Protein AF-A0A2D6JNX9-F1 (afdb_monomer_lite)

pLDDT: mean 79.68, std 15.43, range [35.47, 93.5]

Foldseek 3Di:
DPLPPLVVVLVVLVVVLVVQVVCVVVVVDDPLRSVLSVQLSVCSNPDDSVVNVVLVPDPLNVDPPDGPPPPPPDDD

Radius of gyration: 14.09 Å; chains: 1; bounding box: 43×19×39 Å

Secondary structure (DSSP, 8-state):
-----HHHHHHHHHHHHHHHHHHHHHTSS-HHHHHHHHHHHHHHHHS-HHHHHHHHH-TTTTSTT--TT-TT----

Structure (mmCIF, N/CA/C/O backbone):
data_AF-A0A2D6JNX9-F1
#
_entry.id   AF-A0A2D6JNX9-F1
#
loop_
_atom_site.group_PDB
_atom_site.id
_atom_site.type_symbol
_atom_site.label_atom_id
_atom_site.label_alt_id
_atom_site.label_comp_id
_atom_site.label_asym_id
_atom_site.label_entity_id
_atom_site.label_seq_id
_atom_site.pdbx_PDB_ins_code
_atom_site.Cartn_x
_atom_site.Cartn_y
_atom_site.Cartn_z
_atom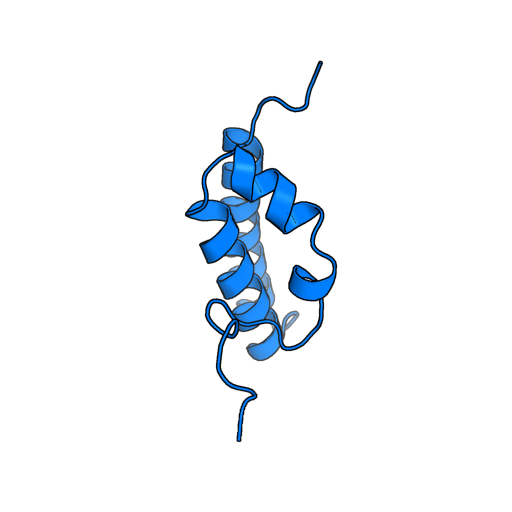_site.occupancy
_atom_site.B_iso_or_equiv
_atom_site.auth_seq_id
_atom_site.auth_comp_id
_atom_site.auth_asym_id
_atom_site.auth_atom_id
_atom_site.pdbx_PDB_model_num
ATOM 1 N N . MET A 1 1 ? -18.577 11.258 6.038 1.00 40.16 1 MET A N 1
ATOM 2 C CA . MET A 1 1 ? -17.166 11.066 6.430 1.00 40.16 1 MET A CA 1
ATOM 3 C C . MET A 1 1 ? -16.680 9.860 5.643 1.00 40.16 1 MET A C 1
ATOM 5 O O . MET A 1 1 ? -17.397 8.877 5.631 1.00 40.16 1 MET A O 1
ATOM 9 N N . ASN A 1 2 ? -15.610 9.992 4.857 1.00 43.81 2 ASN A N 1
ATOM 10 C CA . ASN A 1 2 ? -15.134 8.963 3.917 1.00 43.81 2 ASN A CA 1
ATOM 11 C C . ASN A 1 2 ? -13.670 8.621 4.254 1.00 43.81 2 ASN A C 1
ATOM 13 O O . ASN A 1 2 ? -12.762 8.841 3.463 1.00 43.81 2 ASN A O 1
ATOM 17 N N . PHE A 1 3 ? -13.450 8.170 5.489 1.00 48.16 3 PHE A N 1
ATOM 18 C CA . PHE A 1 3 ? -12.182 7.592 5.961 1.00 48.16 3 PHE A CA 1
ATOM 19 C C . PHE A 1 3 ? -12.391 6.116 6.376 1.00 48.16 3 PHE A C 1
ATOM 21 O O . PHE A 1 3 ? -11.591 5.550 7.110 1.00 48.16 3 PHE A O 1
ATOM 28 N N . ASP A 1 4 ? -13.490 5.504 5.916 1.00 52.94 4 ASP A N 1
ATOM 29 C CA . ASP A 1 4 ? -14.119 4.312 6.506 1.00 52.94 4 ASP A CA 1
ATOM 30 C C . ASP A 1 4 ? -13.897 3.006 5.732 1.00 52.94 4 ASP A C 1
ATOM 32 O O . ASP A 1 4 ? -14.522 1.999 6.049 1.00 52.94 4 ASP A O 1
ATOM 36 N N . GLN A 1 5 ? -13.046 2.976 4.702 1.00 68.62 5 GLN A N 1
ATOM 37 C CA . GLN A 1 5 ? -12.889 1.755 3.899 1.00 68.62 5 GLN A CA 1
ATOM 38 C C . GLN A 1 5 ? -11.431 1.297 3.811 1.00 68.62 5 GLN A C 1
ATOM 40 O O . GLN A 1 5 ? -10.859 1.241 2.719 1.00 68.62 5 GLN A O 1
ATOM 45 N N . PRO A 1 6 ? -10.825 0.888 4.947 1.00 70.75 6 PRO A N 1
ATOM 46 C CA . PRO A 1 6 ? -9.580 0.119 4.924 1.00 70.75 6 PRO A CA 1
ATOM 47 C C . PRO A 1 6 ? -9.713 -1.115 4.016 1.00 70.75 6 PRO A C 1
ATOM 49 O O . PRO A 1 6 ? -8.749 -1.523 3.376 1.00 70.75 6 PRO A O 1
ATOM 52 N N . GLU A 1 7 ? -10.922 -1.662 3.861 1.00 77.25 7 GLU A N 1
ATOM 53 C CA . GLU A 1 7 ? -11.219 -2.714 2.885 1.00 77.25 7 GLU A CA 1
ATOM 54 C C . GLU A 1 7 ? -11.020 -2.280 1.423 1.00 77.25 7 GLU A C 1
ATOM 56 O O . GLU A 1 7 ? -10.409 -3.023 0.649 1.00 77.25 7 GLU A O 1
ATOM 61 N N . GLU A 1 8 ? -11.463 -1.082 1.026 1.00 82.56 8 GLU A N 1
ATOM 62 C CA . GLU A 1 8 ? -11.207 -0.565 -0.325 1.00 82.56 8 GLU A CA 1
ATOM 63 C C . GLU A 1 8 ? -9.730 -0.264 -0.540 1.00 82.56 8 GLU A C 1
ATO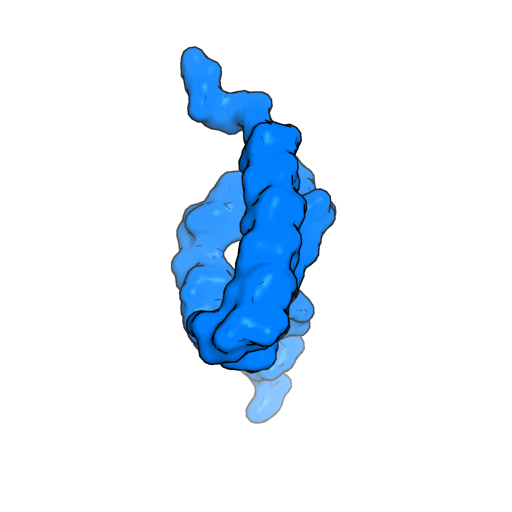M 65 O O . GLU A 1 8 ? -9.182 -0.589 -1.594 1.00 82.56 8 GLU A O 1
ATOM 70 N N . ALA A 1 9 ? -9.059 0.291 0.467 1.00 82.19 9 ALA A N 1
ATOM 71 C CA . ALA A 1 9 ? -7.633 0.563 0.388 1.00 82.19 9 ALA A CA 1
ATOM 72 C C . ALA A 1 9 ? -6.827 -0.743 0.230 1.00 82.19 9 ALA A C 1
ATOM 74 O O . ALA A 1 9 ? -5.977 -0.851 -0.655 1.00 82.19 9 ALA A O 1
ATOM 75 N N . ARG A 1 10 ? -7.164 -1.794 0.990 1.00 85.56 10 ARG A N 1
ATOM 76 C CA . ARG A 1 10 ? -6.604 -3.148 0.815 1.00 85.56 10 ARG A CA 1
ATOM 77 C C . ARG A 1 10 ? -6.879 -3.703 -0.582 1.00 85.56 10 ARG A C 1
ATOM 79 O O . ARG A 1 10 ? -6.003 -4.328 -1.179 1.00 85.56 10 ARG A O 1
ATOM 86 N N . ARG A 1 11 ? -8.075 -3.472 -1.130 1.00 88.94 11 ARG A N 1
ATOM 87 C CA . ARG A 1 11 ? -8.421 -3.884 -2.496 1.00 88.94 11 ARG A CA 1
ATOM 88 C C . ARG A 1 11 ? -7.544 -3.181 -3.530 1.00 88.94 11 ARG A C 1
ATOM 90 O O . ARG A 1 11 ? -7.014 -3.851 -4.412 1.00 88.94 11 ARG A O 1
ATOM 97 N N . GLN A 1 12 ? -7.345 -1.872 -3.390 1.00 88.12 12 GLN A N 1
ATOM 98 C CA . GLN A 1 12 ? -6.457 -1.101 -4.260 1.00 88.12 12 GLN A CA 1
ATOM 99 C C . GLN A 1 12 ? -5.015 -1.604 -4.178 1.00 88.12 12 GLN A C 1
ATOM 101 O O . GLN A 1 12 ? -4.390 -1.786 -5.217 1.00 88.12 12 GLN A O 1
ATOM 106 N N . ILE A 1 13 ? -4.507 -1.924 -2.981 1.00 89.88 13 ILE A N 1
ATOM 107 C CA . ILE A 1 13 ? -3.169 -2.518 -2.835 1.00 89.88 13 ILE A CA 1
ATOM 108 C C . ILE A 1 13 ? -3.051 -3.829 -3.611 1.00 89.88 13 ILE A C 1
ATOM 110 O O . ILE A 1 13 ? -2.087 -4.007 -4.349 1.00 89.88 13 ILE A O 1
ATOM 114 N N . ARG A 1 14 ? -4.041 -4.723 -3.520 1.00 89.81 14 ARG A N 1
ATOM 115 C CA . ARG A 1 14 ? -4.023 -5.976 -4.295 1.00 89.81 14 ARG A CA 1
ATOM 116 C C . ARG A 1 14 ? -4.032 -5.734 -5.803 1.00 89.81 14 ARG A C 1
ATOM 118 O O . ARG A 1 14 ? -3.358 -6.457 -6.528 1.00 89.81 14 ARG A O 1
ATOM 125 N N . HIS A 1 15 ? -4.766 -4.725 -6.275 1.00 92.25 15 HIS A N 1
ATOM 126 C CA . HIS A 1 15 ? -4.712 -4.312 -7.679 1.00 92.25 15 HIS A CA 1
ATOM 127 C C . HIS A 1 15 ? -3.324 -3.788 -8.059 1.00 92.25 15 HIS A C 1
ATOM 129 O O . HIS A 1 15 ? -2.777 -4.201 -9.077 1.00 92.25 15 HIS A O 1
ATOM 135 N N . MET A 1 16 ? -2.717 -2.950 -7.216 1.00 91.25 16 MET A N 1
ATOM 136 C CA . MET A 1 16 ? -1.367 -2.439 -7.448 1.00 91.25 16 MET A CA 1
ATOM 137 C C . MET A 1 16 ? -0.320 -3.559 -7.498 1.00 91.25 16 MET A C 1
ATOM 139 O O . MET A 1 16 ? 0.558 -3.502 -8.347 1.00 91.25 16 MET A O 1
ATOM 143 N N . GLN A 1 17 ? -0.435 -4.616 -6.685 1.00 90.69 17 GLN A N 1
ATOM 144 C CA . GLN A 1 17 ? 0.468 -5.777 -6.775 1.00 90.69 17 GLN A CA 1
ATOM 145 C C . GLN A 1 17 ? 0.420 -6.465 -8.153 1.00 90.69 17 GLN A C 1
ATOM 147 O O . GLN A 1 17 ? 1.443 -6.948 -8.647 1.00 90.69 17 GLN A O 1
ATOM 152 N N . VAL A 1 18 ? -0.751 -6.497 -8.802 1.00 92.75 18 VAL A N 1
ATOM 153 C CA . VAL A 1 18 ? -0.888 -7.013 -10.176 1.00 92.75 18 VAL A CA 1
ATOM 154 C C . VAL A 1 18 ? -0.204 -6.073 -11.167 1.00 92.75 18 VAL A C 1
ATOM 156 O O . VAL A 1 18 ? 0.641 -6.523 -11.936 1.00 92.75 18 VAL A O 1
ATOM 159 N N . GLU A 1 19 ? -0.475 -4.771 -11.076 1.00 93.00 19 GLU A N 1
ATOM 160 C CA . GLU A 1 19 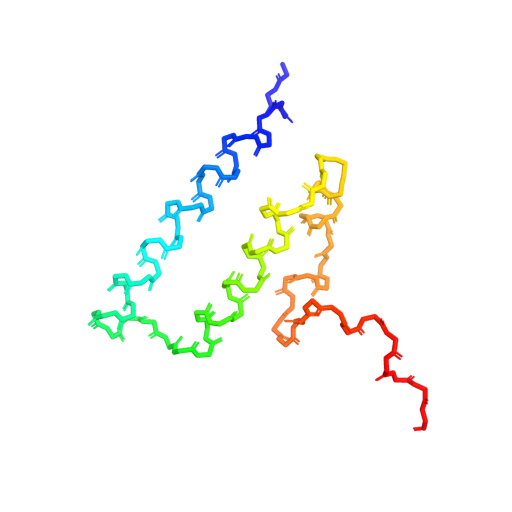? 0.145 -3.748 -11.930 1.00 93.00 19 GLU A CA 1
ATOM 161 C C . GLU A 1 19 ? 1.678 -3.751 -11.810 1.00 93.00 19 GLU A C 1
ATOM 163 O O . GLU A 1 19 ? 2.386 -3.652 -12.810 1.00 93.00 19 GLU A O 1
ATOM 168 N N . TRP A 1 20 ? 2.217 -3.914 -10.596 1.00 91.94 20 TRP A N 1
ATOM 169 C CA . TRP A 1 20 ? 3.660 -4.017 -10.355 1.00 91.94 20 TRP A CA 1
ATOM 170 C C . TRP A 1 20 ? 4.252 -5.264 -10.998 1.00 91.94 20 TRP A C 1
ATOM 172 O O . TRP A 1 20 ? 5.354 -5.214 -11.543 1.00 91.94 20 TRP A O 1
ATOM 182 N N . LYS A 1 21 ? 3.527 -6.388 -10.963 1.00 89.56 21 LYS A N 1
ATOM 183 C CA . LYS A 1 21 ? 3.943 -7.605 -11.661 1.00 89.56 21 LYS A CA 1
ATOM 184 C C . LYS A 1 21 ? 3.987 -7.381 -13.170 1.00 89.56 21 LYS A C 1
ATOM 186 O O . LYS A 1 21 ? 4.980 -7.741 -13.788 1.00 89.56 21 LYS A O 1
ATOM 191 N N . GLU A 1 22 ? 2.967 -6.757 -13.742 1.00 93.50 22 GLU A N 1
ATOM 192 C CA . GLU A 1 22 ? 2.943 -6.465 -15.176 1.00 93.50 22 GLU A CA 1
ATOM 193 C C . GLU A 1 22 ? 4.025 -5.451 -15.576 1.00 93.50 22 GLU A C 1
ATOM 195 O O . GLU A 1 22 ? 4.685 -5.629 -16.594 1.00 93.50 22 GLU A O 1
ATOM 200 N N . ALA A 1 23 ? 4.270 -4.421 -14.761 1.00 92.00 23 ALA A N 1
ATOM 201 C CA . ALA A 1 23 ? 5.350 -3.457 -14.980 1.00 92.00 23 ALA A CA 1
ATOM 202 C C . ALA A 1 23 ? 6.737 -4.118 -14.923 1.00 92.00 23 ALA A C 1
ATOM 204 O O . ALA A 1 23 ? 7.616 -3.792 -15.716 1.00 92.00 23 ALA A O 1
ATOM 205 N N . MET A 1 24 ? 6.928 -5.079 -14.018 1.00 91.50 24 MET A N 1
ATOM 206 C CA . MET A 1 24 ? 8.134 -5.908 -13.955 1.00 91.50 24 MET A CA 1
ATOM 207 C C . MET A 1 24 ? 8.300 -6.776 -15.204 1.00 91.50 24 MET A C 1
ATOM 209 O O . MET A 1 24 ? 9.393 -6.817 -15.762 1.00 91.50 24 MET A O 1
ATOM 213 N N . ASP A 1 25 ? 7.227 -7.425 -15.666 1.00 91.19 25 ASP A N 1
ATOM 214 C CA . ASP A 1 25 ? 7.247 -8.261 -16.874 1.00 91.19 25 ASP A CA 1
ATOM 215 C C . ASP A 1 25 ? 7.538 -7.424 -18.138 1.00 91.19 25 ASP A C 1
ATOM 217 O O . ASP A 1 25 ? 8.176 -7.911 -19.072 1.00 91.19 25 ASP A O 1
ATOM 221 N N . ARG A 1 26 ? 7.133 -6.145 -18.153 1.00 93.44 26 ARG A N 1
ATOM 222 C CA . ARG A 1 26 ? 7.472 -5.171 -19.207 1.00 93.44 26 ARG A CA 1
ATOM 223 C C . ARG A 1 26 ? 8.881 -4.576 -19.088 1.00 93.44 26 ARG A C 1
ATOM 225 O O . ARG A 1 26 ? 9.356 -3.971 -20.044 1.00 93.44 26 ARG A O 1
ATOM 232 N N . GLY A 1 27 ? 9.553 -4.745 -17.948 1.00 91.38 27 GLY A N 1
ATOM 233 C CA . GLY A 1 27 ? 10.853 -4.127 -17.663 1.00 91.38 27 GLY A CA 1
ATOM 234 C C . GLY A 1 27 ? 10.785 -2.657 -17.225 1.00 91.38 27 GLY A C 1
ATOM 235 O O . GLY A 1 27 ? 11.826 -2.017 -17.094 1.00 91.38 27 GLY A O 1
ATOM 236 N N . ASP A 1 28 ? 9.587 -2.132 -16.954 1.00 91.75 28 ASP A N 1
ATOM 237 C CA . ASP A 1 28 ? 9.354 -0.757 -16.484 1.00 91.75 28 ASP A CA 1
ATOM 238 C C . ASP A 1 28 ? 9.686 -0.582 -14.988 1.00 91.75 28 ASP A C 1
ATOM 240 O O . ASP A 1 28 ? 9.778 0.536 -14.480 1.00 91.75 28 ASP A O 1
ATOM 244 N N . MET A 1 29 ? 9.844 -1.689 -14.258 1.00 89.88 29 MET A N 1
ATOM 245 C CA . MET A 1 29 ? 10.087 -1.712 -12.817 1.00 89.88 29 MET A CA 1
ATOM 246 C C . MET A 1 29 ? 11.294 -2.589 -12.479 1.00 89.88 29 MET A C 1
ATOM 248 O O . MET A 1 29 ? 11.473 -3.674 -13.026 1.00 89.88 29 MET A O 1
ATOM 252 N N . SER A 1 30 ? 12.129 -2.124 -11.546 1.00 89.38 30 SER A N 1
ATOM 253 C CA . SER A 1 30 ? 13.269 -2.897 -11.048 1.00 89.38 30 SER A CA 1
ATOM 254 C C . SER A 1 30 ? 12.847 -3.903 -9.964 1.00 89.38 30 SER A C 1
ATOM 256 O O . SER A 1 30 ? 12.018 -3.560 -9.116 1.00 89.38 30 SER A O 1
ATOM 258 N N . PRO A 1 31 ? 13.471 -5.097 -9.895 1.00 85.44 31 PRO A N 1
ATOM 259 C CA . PRO A 1 31 ? 13.149 -6.108 -8.884 1.00 85.44 31 PRO A CA 1
ATOM 260 C C . PRO A 1 31 ? 13.247 -5.601 -7.439 1.00 85.44 31 PRO A C 1
ATOM 262 O O . PRO A 1 31 ? 12.393 -5.912 -6.616 1.00 85.44 31 PRO A O 1
ATOM 265 N N . SER A 1 32 ? 14.248 -4.769 -7.144 1.00 84.75 32 SER A N 1
ATOM 266 C CA . SER A 1 32 ? 14.461 -4.156 -5.827 1.00 84.75 32 SER A CA 1
ATOM 267 C C . SER A 1 32 ? 13.354 -3.173 -5.433 1.00 84.75 32 SER A C 1
ATOM 269 O O . SER A 1 32 ? 12.967 -3.109 -4.267 1.00 84.75 32 SER A O 1
ATOM 271 N N . LEU A 1 33 ? 12.811 -2.429 -6.403 1.00 85.44 33 LEU A N 1
ATOM 272 C CA . LEU A 1 33 ? 11.670 -1.541 -6.180 1.00 85.44 33 LEU A CA 1
ATOM 273 C C . LEU A 1 33 ? 10.407 -2.358 -5.886 1.00 85.44 33 LEU A C 1
ATOM 275 O O . LEU A 1 33 ? 9.702 -2.068 -4.920 1.00 85.44 33 LEU A O 1
ATOM 279 N N . ARG A 1 34 ? 10.164 -3.412 -6.674 1.00 87.06 34 ARG A N 1
ATOM 280 C CA . ARG A 1 34 ? 9.041 -4.333 -6.468 1.00 87.06 34 ARG A CA 1
ATOM 281 C C . ARG A 1 34 ? 9.092 -4.974 -5.084 1.00 87.06 34 ARG A C 1
ATOM 283 O O . ARG A 1 34 ? 8.086 -4.974 -4.390 1.00 87.06 34 ARG A O 1
ATOM 290 N N . GLU A 1 35 ? 10.246 -5.486 -4.668 1.00 86.69 35 GLU A N 1
ATOM 291 C CA . GLU A 1 35 ? 10.406 -6.136 -3.361 1.00 86.69 35 GLU A CA 1
ATOM 292 C C . GLU A 1 35 ? 10.061 -5.186 -2.201 1.00 86.69 35 GLU A C 1
ATOM 294 O O . GLU A 1 35 ? 9.318 -5.552 -1.290 1.00 86.69 35 GLU A O 1
ATOM 299 N N . GLY A 1 36 ? 10.512 -3.929 -2.272 1.00 86.81 36 GLY A N 1
ATOM 300 C CA . GLY A 1 36 ? 10.161 -2.914 -1.280 1.00 86.81 36 GLY A CA 1
ATOM 301 C C . GLY A 1 36 ? 8.668 -2.563 -1.267 1.00 86.81 36 GLY A C 1
ATOM 302 O O . GLY A 1 36 ? 8.098 -2.328 -0.198 1.00 86.81 36 GLY A O 1
ATOM 303 N N . LEU A 1 37 ? 8.025 -2.505 -2.433 1.00 88.06 37 LEU A N 1
ATOM 304 C CA . LEU A 1 37 ? 6.588 -2.239 -2.546 1.00 88.06 37 LEU A CA 1
ATOM 305 C C . LEU A 1 37 ? 5.750 -3.422 -2.040 1.00 88.06 37 LEU A C 1
ATOM 307 O O . LEU A 1 37 ? 4.807 -3.216 -1.279 1.00 88.06 37 LEU A O 1
ATOM 311 N N . GLU A 1 38 ? 6.138 -4.653 -2.371 1.00 88.62 38 GLU A N 1
ATOM 312 C CA . GLU A 1 38 ? 5.510 -5.887 -1.887 1.00 88.62 38 GLU A CA 1
ATOM 313 C C . GLU A 1 38 ? 5.613 -6.022 -0.363 1.00 88.62 38 GLU A C 1
ATOM 315 O O . GLU A 1 38 ? 4.627 -6.358 0.289 1.00 88.62 38 GLU A O 1
ATOM 320 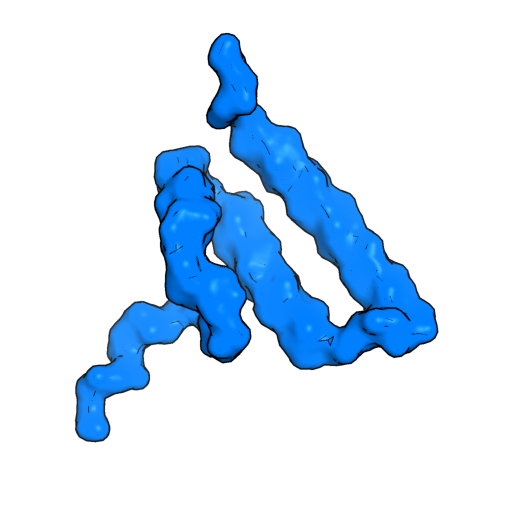N N . GLY A 1 39 ? 6.762 -5.687 0.238 1.00 88.44 39 GLY A N 1
ATOM 321 C CA . GLY A 1 39 ? 6.922 -5.702 1.698 1.00 88.44 39 GLY A CA 1
ATOM 322 C C . GLY A 1 39 ? 5.988 -4.718 2.413 1.00 88.44 39 GLY A C 1
ATOM 323 O O . GLY A 1 39 ? 5.381 -5.050 3.435 1.00 88.44 39 GLY A O 1
ATOM 324 N N . ARG A 1 40 ? 5.813 -3.518 1.846 1.00 89.12 40 ARG A N 1
ATOM 325 C CA . ARG A 1 40 ? 4.867 -2.508 2.355 1.00 89.12 40 ARG A CA 1
ATOM 326 C C . ARG A 1 40 ? 3.420 -2.942 2.163 1.00 89.12 40 ARG A C 1
ATOM 328 O O . ARG A 1 40 ? 2.630 -2.859 3.100 1.00 89.12 40 ARG A O 1
ATOM 335 N N . ALA A 1 41 ? 3.088 -3.446 0.975 1.00 90.38 41 ALA A N 1
ATOM 336 C CA . ALA A 1 41 ? 1.774 -3.991 0.667 1.00 90.38 41 ALA A CA 1
ATOM 337 C C . ALA A 1 41 ? 1.409 -5.118 1.634 1.00 90.38 41 ALA A C 1
ATOM 339 O O . ALA A 1 41 ? 0.323 -5.103 2.200 1.00 90.38 41 ALA A O 1
ATOM 340 N N . PHE A 1 42 ? 2.328 -6.047 1.899 1.00 88.75 42 PHE A N 1
ATOM 341 C CA . PHE A 1 42 ? 2.123 -7.119 2.866 1.00 88.75 42 PHE A CA 1
ATOM 342 C C . PHE A 1 42 ? 1.821 -6.573 4.266 1.00 88.75 42 PHE A C 1
ATOM 344 O O . PHE A 1 42 ? 0.860 -7.019 4.893 1.00 88.75 42 PHE A O 1
ATOM 351 N N . ARG A 1 43 ? 2.587 -5.586 4.753 1.00 87.88 43 ARG A N 1
ATOM 352 C CA . ARG A 1 43 ? 2.352 -4.985 6.076 1.00 87.88 43 ARG A CA 1
ATOM 353 C C . ARG A 1 43 ? 0.988 -4.307 6.160 1.00 87.88 43 ARG A C 1
ATOM 355 O O . ARG A 1 43 ? 0.265 -4.551 7.119 1.00 87.88 43 ARG A O 1
ATOM 362 N N . LEU A 1 44 ? 0.625 -3.528 5.144 1.00 88.44 44 LEU A N 1
ATOM 363 C CA . LEU A 1 44 ? -0.673 -2.862 5.056 1.00 88.44 44 LEU A CA 1
ATOM 364 C C . LEU A 1 44 ? -1.817 -3.891 4.979 1.00 88.44 44 LEU A C 1
ATOM 366 O O . LEU A 1 44 ? -2.795 -3.809 5.712 1.00 88.44 44 LEU A O 1
ATOM 370 N N . LEU A 1 45 ? -1.689 -4.937 4.164 1.00 88.50 45 LEU A N 1
ATOM 371 C CA . LEU A 1 45 ? -2.724 -5.967 4.025 1.00 88.50 45 LEU A CA 1
ATOM 372 C C . LEU A 1 45 ? -2.954 -6.800 5.299 1.00 88.50 45 LEU A C 1
ATOM 374 O O . LEU A 1 45 ? -4.047 -7.346 5.449 1.00 88.50 45 LEU A O 1
ATOM 378 N N . ASN A 1 46 ? -1.959 -6.905 6.187 1.00 88.06 46 ASN A N 1
ATOM 379 C CA . ASN A 1 46 ? -2.021 -7.723 7.405 1.00 88.06 46 ASN A CA 1
ATOM 380 C C . ASN A 1 46 ? -2.219 -6.919 8.702 1.00 88.06 46 ASN A C 1
ATOM 382 O O . ASN A 1 46 ? -2.363 -7.528 9.760 1.00 88.06 46 ASN A O 1
ATOM 386 N N . CYS A 1 47 ? -2.214 -5.586 8.661 1.00 86.56 47 CYS A N 1
ATOM 387 C CA . CYS A 1 47 ? -2.397 -4.763 9.856 1.00 86.56 47 CYS A CA 1
ATOM 388 C C . CYS A 1 47 ? -3.878 -4.467 10.136 1.00 86.56 47 CYS A C 1
ATOM 390 O O . CYS A 1 47 ? -4.735 -4.540 9.247 1.00 86.56 47 CYS A O 1
ATOM 392 N N . THR A 1 48 ? -4.189 -4.129 11.388 1.00 86.00 48 THR A N 1
ATOM 393 C CA . THR A 1 48 ? -5.528 -3.670 11.781 1.00 86.00 48 THR A CA 1
ATOM 394 C C . THR A 1 48 ? -5.818 -2.274 11.237 1.00 86.00 48 THR A C 1
ATOM 396 O O . THR A 1 48 ? -4.913 -1.526 10.887 1.00 86.00 48 THR A O 1
ATOM 399 N N . ASP A 1 49 ? -7.085 -1.871 11.208 1.00 83.81 49 ASP A N 1
ATOM 400 C CA . ASP A 1 49 ? -7.476 -0.572 10.639 1.00 83.81 49 ASP A CA 1
ATOM 401 C C . ASP A 1 49 ? -6.879 0.622 11.412 1.00 83.81 49 ASP A C 1
ATOM 403 O O . ASP A 1 49 ? -6.586 1.666 10.832 1.00 83.81 49 ASP A O 1
ATOM 407 N N . LYS A 1 50 ? -6.633 0.456 12.720 1.00 83.19 50 LYS A N 1
ATOM 408 C CA . LYS A 1 50 ? -5.927 1.454 13.540 1.00 83.19 50 LYS A CA 1
ATOM 409 C C . LYS A 1 50 ? -4.454 1.556 13.160 1.00 83.19 50 LYS A C 1
ATOM 411 O O . LYS A 1 50 ? -3.934 2.656 13.005 1.00 83.19 50 LYS A O 1
ATOM 416 N N . GLU A 1 51 ? -3.793 0.412 13.012 1.00 85.75 51 GLU A N 1
ATOM 417 C CA . GLU A 1 51 ? -2.391 0.359 12.596 1.00 85.75 51 GLU A CA 1
ATOM 418 C C . GLU A 1 51 ? -2.219 0.849 11.162 1.00 85.75 51 GLU A C 1
ATOM 420 O O . GLU A 1 51 ? -1.225 1.494 10.865 1.00 85.75 51 GLU A O 1
ATOM 425 N N . TRP A 1 52 ? -3.187 0.591 10.282 1.00 84.69 52 TRP A N 1
ATOM 426 C CA . TRP A 1 52 ? -3.175 1.038 8.894 1.00 84.69 52 TRP A CA 1
ATOM 427 C C . TRP A 1 52 ? -2.956 2.545 8.788 1.00 84.69 52 TRP A C 1
ATOM 429 O O . TRP A 1 52 ? -2.053 2.986 8.084 1.00 84.69 52 TRP A O 1
ATOM 439 N N . ILE A 1 53 ? -3.753 3.332 9.516 1.00 84.44 53 ILE A N 1
ATOM 440 C CA . ILE A 1 53 ? -3.606 4.793 9.538 1.00 84.44 53 ILE A CA 1
ATOM 441 C C . ILE A 1 53 ? -2.237 5.177 10.116 1.00 84.44 53 ILE A C 1
ATOM 443 O O . ILE A 1 53 ? -1.585 6.060 9.569 1.00 84.44 53 ILE A O 1
ATOM 447 N N . GLY A 1 54 ? -1.771 4.473 11.153 1.00 87.19 54 GLY A N 1
ATOM 448 C CA . GLY A 1 54 ? -0.437 4.678 11.724 1.00 87.19 54 GLY A CA 1
ATOM 449 C C . GLY A 1 54 ? 0.699 4.446 10.722 1.00 87.19 54 GLY A C 1
ATOM 450 O O . GLY A 1 54 ? 1.598 5.270 10.626 1.00 87.19 54 GLY A O 1
ATOM 451 N N . TRP A 1 55 ? 0.633 3.382 9.917 1.00 86.56 55 TRP A N 1
ATOM 452 C CA . TRP A 1 55 ? 1.624 3.103 8.870 1.00 86.56 55 TRP A CA 1
ATOM 453 C C . TRP A 1 55 ? 1.595 4.129 7.740 1.00 86.56 55 TRP A C 1
ATOM 455 O O . TRP A 1 55 ? 2.637 4.442 7.172 1.00 86.56 55 TRP A O 1
ATOM 465 N N . LEU A 1 56 ? 0.414 4.649 7.394 1.00 85.06 56 LEU A N 1
ATOM 466 C CA . LEU A 1 56 ? 0.304 5.706 6.391 1.00 85.06 56 LEU A CA 1
ATOM 467 C C . LEU A 1 56 ? 0.920 7.026 6.873 1.00 85.06 56 LEU A C 1
ATOM 469 O O . LEU A 1 56 ? 1.513 7.731 6.057 1.00 85.06 56 LEU A O 1
ATOM 473 N N . ASP A 1 57 ? 0.790 7.333 8.166 1.00 86.88 57 ASP A N 1
ATOM 474 C CA . ASP A 1 57 ? 1.339 8.540 8.800 1.00 86.88 57 ASP A CA 1
ATOM 475 C C . ASP A 1 57 ? 2.844 8.422 9.125 1.00 86.88 57 ASP A C 1
ATOM 477 O O . ASP A 1 57 ? 3.536 9.421 9.321 1.00 86.88 57 ASP A O 1
ATOM 481 N N . ASP A 1 58 ? 3.390 7.204 9.128 1.00 86.69 58 ASP A N 1
ATOM 482 C CA . ASP A 1 58 ? 4.801 6.950 9.405 1.00 86.69 58 ASP A CA 1
ATOM 483 C C . ASP A 1 58 ? 5.704 7.293 8.201 1.00 86.69 58 ASP A C 1
ATOM 485 O O . ASP A 1 58 ? 5.790 6.587 7.197 1.00 86.69 58 ASP A O 1
ATOM 489 N N . LEU A 1 59 ? 6.465 8.383 8.312 1.00 84.62 59 LEU A N 1
ATOM 490 C CA . LEU A 1 59 ? 7.458 8.777 7.306 1.00 84.62 59 LEU A CA 1
ATOM 491 C C . LEU A 1 59 ? 8.605 7.763 7.149 1.00 84.62 59 LEU A C 1
ATOM 493 O O . LEU A 1 59 ? 9.194 7.683 6.067 1.00 84.62 59 LEU A O 1
ATOM 497 N N . GLN A 1 60 ? 8.957 6.997 8.187 1.00 83.81 60 GLN A N 1
ATOM 498 C CA . GLN A 1 60 ? 9.978 5.949 8.093 1.00 83.81 60 GLN A CA 1
ATOM 499 C C . GLN A 1 60 ? 9.502 4.780 7.234 1.00 83.81 60 GLN A C 1
ATOM 501 O O . GLN A 1 60 ? 10.307 4.223 6.486 1.00 83.81 60 GLN A O 1
ATOM 506 N N . PHE A 1 61 ? 8.203 4.477 7.253 1.00 84.19 61 PHE A N 1
ATOM 507 C CA . PHE A 1 61 ? 7.585 3.476 6.383 1.00 84.19 61 PHE A CA 1
ATOM 508 C C . PHE A 1 61 ? 7.811 3.781 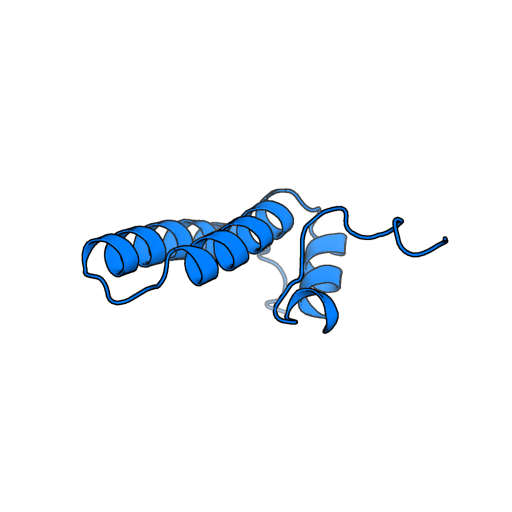4.891 1.00 84.19 61 PHE A C 1
ATOM 510 O O . PHE A 1 61 ? 8.079 2.886 4.081 1.00 84.19 61 PHE A O 1
ATOM 517 N N . TRP A 1 62 ? 7.802 5.062 4.513 1.00 83.56 62 TRP A N 1
ATOM 518 C CA . TRP A 1 62 ? 8.011 5.506 3.130 1.00 83.56 62 TRP A CA 1
ATOM 519 C C . TRP A 1 62 ? 9.481 5.689 2.733 1.00 83.56 62 TRP A C 1
ATOM 521 O O . TRP A 1 62 ? 9.777 5.872 1.550 1.00 83.56 62 TRP A O 1
ATOM 531 N N . LYS A 1 63 ? 10.430 5.597 3.674 1.00 82.12 63 LYS A N 1
ATOM 532 C CA . LYS A 1 63 ? 11.860 5.718 3.356 1.00 82.12 63 LYS A CA 1
ATOM 533 C C . LYS A 1 63 ? 12.372 4.514 2.568 1.00 82.12 63 LYS A C 1
ATOM 535 O O . LYS A 1 63 ? 12.019 3.362 2.826 1.00 82.12 63 LYS A O 1
ATOM 540 N N . ALA A 1 64 ? 13.263 4.780 1.617 1.00 72.69 64 ALA A N 1
ATOM 541 C CA . ALA A 1 64 ? 14.012 3.733 0.931 1.00 72.69 64 ALA A CA 1
ATOM 542 C C . ALA A 1 64 ? 14.834 2.923 1.952 1.00 72.69 64 ALA A C 1
ATOM 544 O O . ALA A 1 64 ? 15.470 3.502 2.828 1.00 72.69 64 ALA A O 1
ATOM 545 N N . GLY A 1 65 ? 14.803 1.592 1.849 1.00 72.94 65 GLY A N 1
ATOM 546 C CA . GLY A 1 65 ? 15.475 0.691 2.795 1.00 72.94 65 GLY A CA 1
ATOM 547 C C . GLY A 1 65 ? 14.619 0.206 3.971 1.00 72.94 65 GLY A C 1
ATOM 548 O O . GLY A 1 65 ? 15.082 -0.646 4.721 1.00 72.94 65 GLY A O 1
ATOM 549 N N . TRP A 1 66 ? 13.373 0.674 4.111 1.00 75.94 66 TRP A N 1
ATOM 550 C CA . TRP A 1 66 ? 12.443 0.135 5.108 1.00 75.94 66 TRP A CA 1
ATOM 551 C C . TRP A 1 66 ? 12.194 -1.370 4.895 1.00 75.94 66 TRP A C 1
ATOM 553 O O . TRP A 1 66 ? 11.910 -1.796 3.770 1.00 75.94 66 TRP A O 1
ATOM 563 N N . LYS A 1 67 ? 12.271 -2.165 5.973 1.00 66.81 67 LYS A N 1
ATOM 564 C CA . LYS A 1 67 ? 11.887 -3.584 5.991 1.00 66.81 67 LYS A CA 1
ATOM 565 C C . LYS A 1 67 ? 10.991 -3.883 7.198 1.00 66.81 67 LYS A C 1
ATOM 567 O O . LYS A 1 67 ? 11.253 -3.362 8.281 1.00 66.81 67 LYS A O 1
ATOM 572 N N . PRO A 1 68 ? 9.969 -4.742 7.044 1.00 62.59 68 PRO A N 1
ATOM 573 C CA . PRO A 1 68 ? 9.150 -5.176 8.169 1.00 62.59 68 PRO A CA 1
ATOM 574 C C . PRO A 1 68 ? 10.008 -5.998 9.144 1.00 62.59 68 PRO A C 1
ATOM 576 O O . PRO A 1 68 ? 10.535 -7.038 8.758 1.00 62.59 68 PRO A O 1
ATOM 579 N N . GLY A 1 69 ? 10.145 -5.528 10.389 1.00 59.91 69 GLY A N 1
ATOM 580 C CA . GLY A 1 69 ? 10.938 -6.192 11.435 1.00 59.91 69 GLY A CA 1
ATOM 581 C C . GLY A 1 69 ? 12.336 -5.612 11.682 1.00 59.91 69 GLY A C 1
ATOM 582 O O . GLY A 1 69 ? 13.131 -6.269 12.334 1.00 59.91 69 GLY A O 1
ATOM 583 N N . LEU A 1 70 ? 12.642 -4.412 11.169 1.00 54.75 70 LEU A N 1
ATOM 584 C CA . LEU A 1 70 ? 13.863 -3.658 11.515 1.00 54.75 70 LEU A CA 1
ATOM 585 C C . LEU 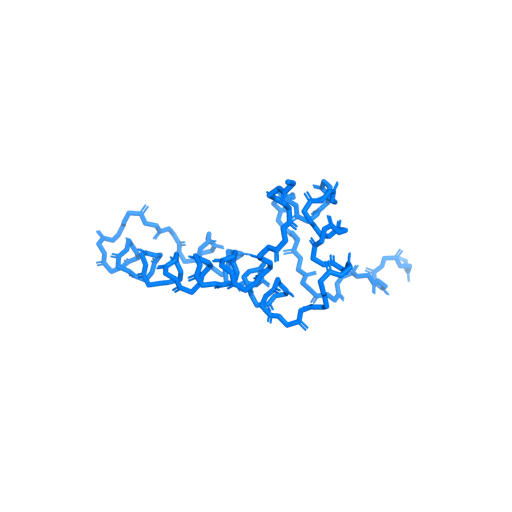A 1 70 ? 13.698 -2.744 12.747 1.00 54.75 70 LEU A C 1
ATOM 587 O O . LEU A 1 70 ? 14.565 -1.918 13.018 1.00 54.75 70 LEU A O 1
ATOM 591 N N . ASP A 1 71 ? 12.603 -2.877 13.493 1.00 47.22 71 ASP A N 1
ATOM 592 C CA . ASP A 1 71 ? 12.545 -2.396 14.871 1.00 47.22 71 ASP A CA 1
ATOM 593 C C . ASP A 1 71 ? 13.255 -3.452 15.739 1.00 47.22 71 ASP A C 1
ATOM 595 O O . ASP A 1 71 ? 12.654 -4.487 16.005 1.00 47.22 71 ASP A O 1
ATOM 599 N N . GLU A 1 72 ? 14.523 -3.197 16.106 1.00 48.44 72 GLU A N 1
ATOM 600 C CA . GLU A 1 72 ? 15.345 -3.848 17.166 1.00 48.44 72 GLU A CA 1
ATOM 601 C C . GLU A 1 72 ? 16.727 -4.451 16.805 1.00 48.44 72 GLU A C 1
ATOM 603 O O . GLU A 1 72 ? 17.279 -5.187 17.615 1.00 48.44 72 GLU A O 1
ATOM 608 N N . GLU A 1 73 ? 17.401 -4.084 15.709 1.00 48.41 73 GLU A N 1
ATOM 609 C CA . GLU A 1 73 ? 18.850 -4.387 15.594 1.00 48.41 73 GLU A CA 1
ATOM 610 C C . GLU A 1 73 ? 19.674 -3.177 15.133 1.00 48.41 73 GLU A C 1
ATOM 612 O O . GLU A 1 73 ? 20.204 -3.147 14.028 1.00 48.41 73 GLU A O 1
ATOM 617 N N . ASP A 1 74 ? 19.790 -2.174 16.008 1.00 41.62 74 ASP A N 1
ATOM 618 C CA . ASP A 1 74 ? 20.949 -1.267 16.038 1.00 41.62 74 ASP A CA 1
ATOM 619 C C . ASP A 1 74 ? 21.252 -0.899 17.507 1.00 41.62 74 ASP A C 1
ATOM 621 O O . ASP A 1 74 ? 21.133 0.240 17.954 1.00 41.62 74 ASP A O 1
ATOM 625 N N . GLU A 1 75 ? 21.568 -1.925 18.300 1.00 46.94 75 GLU A N 1
ATOM 626 C CA . GLU A 1 75 ? 22.385 -1.783 19.508 1.00 46.94 75 GLU A CA 1
ATOM 627 C C . GLU A 1 75 ? 23.519 -2.816 19.424 1.00 46.94 75 GLU A C 1
ATOM 629 O O . GLU A 1 75 ? 23.338 -3.975 19.793 1.00 46.94 75 GLU A O 1
ATOM 634 N N . ALA A 1 76 ? 24.671 -2.405 18.877 1.00 35.47 76 ALA A N 1
ATOM 635 C CA . ALA A 1 76 ? 25.987 -3.010 19.128 1.00 35.47 76 ALA A CA 1
ATOM 636 C C . ALA A 1 76 ? 27.128 -2.071 18.702 1.00 35.47 76 ALA A C 1
ATOM 638 O O . ALA A 1 76 ? 27.240 -1.772 17.491 1.00 35.47 76 ALA A O 1
#

Sequence (76 aa):
MNFDQPEEARRQIRHMQVEWKEAMDRGDMSPSLREGLEGRAFRLLNCTDKEWIGWLDDLQFWKAGWKPGLDEEDEA